Protein AF-0000000078901716 (afdb_homodimer)

Sequence (160 aa):
MTIEMISILAAAFAVGLGAIGPALAEGKAVAAAMDAIARQPEAANVLSRTLFVGLAMIETMAIYCLVVALLVLFANPFVGMTIEMISILAAAFAVGLGAIGPALAEGKAVAAAMDAIARQPEAANVLSRTLFVGLAMIETMAIYCLVVALLVLFANPFVG

Structure (mmCIF, N/CA/C/O backbone):
data_AF-0000000078901716-model_v1
#
loop_
_entity.id
_entity.type
_entity.pdbx_description
1 polymer 'ATP synthase subunit c'
#
loop_
_atom_site.group_PDB
_atom_site.id
_atom_site.type_symbol
_atom_site.label_atom_id
_atom_site.label_alt_id
_atom_site.label_comp_id
_atom_site.label_asym_id
_atom_site.label_entity_id
_atom_site.label_seq_id
_atom_site.pdbx_PDB_ins_code
_atom_site.Cartn_x
_atom_site.Cartn_y
_atom_site.Car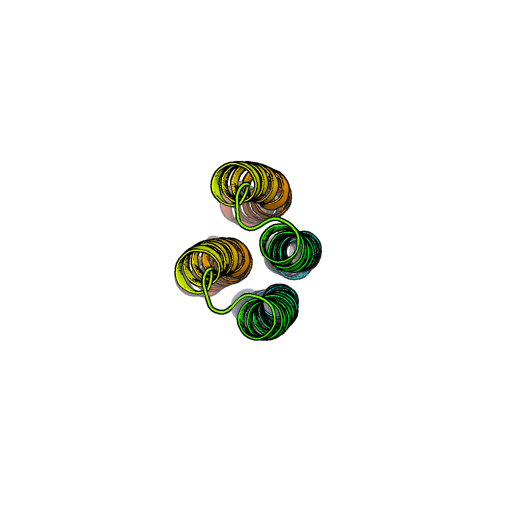tn_z
_atom_site.occupancy
_atom_site.B_iso_or_equiv
_atom_site.auth_seq_id
_atom_site.auth_comp_id
_atom_site.auth_asym_id
_atom_site.auth_atom_id
_atom_site.pdbx_PDB_model_num
ATOM 1 N N . MET A 1 1 ? -3.764 -30.781 0.303 1 75.88 1 MET A N 1
ATOM 2 C CA . MET A 1 1 ? -3.969 -29.359 0.018 1 75.88 1 MET A CA 1
ATOM 3 C C . MET A 1 1 ? -3.877 -29.094 -1.48 1 75.88 1 MET A C 1
ATOM 5 O O . MET A 1 1 ? -2.941 -29.547 -2.141 1 75.88 1 MET A O 1
ATOM 9 N N . THR A 1 2 ? -4.902 -28.656 -2.066 1 92.56 2 THR A N 1
ATOM 10 C CA . THR A 1 2 ? -4.969 -28.375 -3.496 1 92.56 2 THR A CA 1
ATOM 11 C C . THR A 1 2 ? -4.52 -26.953 -3.789 1 92.56 2 THR A C 1
ATOM 13 O O . THR A 1 2 ? -4.328 -26.156 -2.869 1 92.56 2 THR A O 1
ATOM 16 N N . ILE A 1 3 ? -4.262 -26.688 -4.93 1 92.56 3 ILE A N 1
ATOM 17 C CA . ILE A 1 3 ? -3.873 -25.344 -5.375 1 92.56 3 ILE A CA 1
ATOM 18 C C . ILE A 1 3 ? -4.996 -24.359 -5.074 1 92.56 3 ILE A C 1
ATOM 20 O O . ILE A 1 3 ? -4.738 -23.219 -4.691 1 92.56 3 ILE A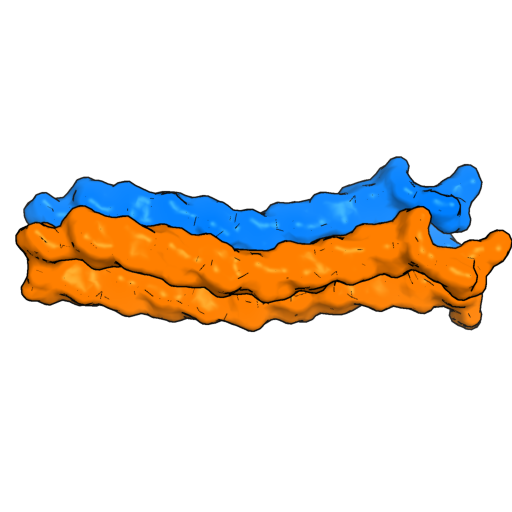 O 1
ATOM 24 N N . GLU A 1 4 ? -6.258 -24.828 -5.199 1 92.25 4 GLU A N 1
ATOM 25 C CA . GLU A 1 4 ? -7.406 -23.984 -4.906 1 92.25 4 GLU A CA 1
ATOM 26 C C . GLU A 1 4 ? -7.441 -23.594 -3.43 1 92.25 4 GLU A C 1
ATOM 28 O O . GLU A 1 4 ? -7.684 -22.438 -3.094 1 92.25 4 GLU A O 1
ATOM 33 N N . MET A 1 5 ? -7.172 -24.484 -2.637 1 93.44 5 MET A N 1
ATOM 34 C CA . MET A 1 5 ? -7.199 -24.234 -1.2 1 93.44 5 MET A CA 1
ATOM 35 C C . MET A 1 5 ? -6.098 -23.25 -0.801 1 93.44 5 MET A C 1
ATOM 37 O O . MET A 1 5 ? -6.332 -22.328 -0.016 1 93.44 5 MET A O 1
ATOM 41 N N . ILE A 1 6 ? -4.957 -23.422 -1.276 1 94.94 6 ILE A N 1
ATOM 42 C CA . ILE A 1 6 ? -3.828 -22.547 -0.94 1 94.94 6 ILE A CA 1
ATOM 43 C C . ILE A 1 6 ? -4.062 -21.156 -1.51 1 94.94 6 ILE A C 1
ATOM 45 O O . ILE A 1 6 ? -3.682 -20.156 -0.895 1 94.94 6 ILE A O 1
ATOM 49 N N . SER A 1 7 ? -4.699 -21.094 -2.631 1 95.88 7 SER A N 1
ATOM 50 C CA . SER A 1 7 ? -5.016 -19.797 -3.229 1 95.88 7 SER A CA 1
ATOM 51 C C . SER A 1 7 ? -5.965 -19 -2.344 1 95.88 7 SER A C 1
ATOM 53 O O . SER A 1 7 ? -5.801 -17.781 -2.182 1 95.88 7 SER A O 1
ATOM 55 N N . ILE A 1 8 ? -6.898 -19.656 -1.78 1 95 8 ILE A N 1
ATOM 56 C CA . ILE A 1 8 ? -7.867 -19 -0.913 1 95 8 ILE A CA 1
ATOM 57 C C . ILE A 1 8 ? -7.168 -18.469 0.341 1 95 8 ILE A C 1
ATOM 59 O O . ILE A 1 8 ? -7.375 -17.328 0.744 1 95 8 ILE A O 1
ATOM 63 N N . LEU A 1 9 ? -6.359 -19.234 0.859 1 95.12 9 LEU A N 1
ATOM 64 C CA . LEU A 1 9 ? -5.629 -18.828 2.057 1 95.12 9 LEU A CA 1
ATOM 65 C C . LEU A 1 9 ? -4.668 -17.688 1.752 1 95.12 9 LEU A C 1
ATOM 67 O O . LEU A 1 9 ? -4.566 -16.734 2.527 1 95.12 9 LEU A O 1
ATOM 71 N N . ALA A 1 10 ? -4.012 -17.844 0.661 1 96.06 10 ALA A N 1
ATOM 72 C CA . ALA A 1 10 ? -3.043 -16.828 0.267 1 96.06 10 ALA A CA 1
ATOM 73 C C . ALA A 1 10 ? -3.725 -15.477 0.048 1 96.06 10 ALA A C 1
ATOM 75 O O . ALA A 1 10 ? -3.201 -14.438 0.456 1 96.06 10 ALA A O 1
ATOM 76 N N . ALA A 1 11 ? -4.836 -15.5 -0.565 1 96.06 11 ALA A N 1
ATOM 77 C CA . ALA A 1 11 ? -5.582 -14.266 -0.8 1 96.06 11 ALA A CA 1
ATOM 78 C C . ALA A 1 11 ? -5.984 -13.609 0.517 1 96.06 11 ALA A C 1
ATOM 80 O O . ALA A 1 11 ? -5.828 -12.398 0.685 1 96.06 11 ALA A O 1
ATOM 81 N N . ALA A 1 12 ? -6.434 -14.43 1.419 1 95 12 ALA A N 1
ATOM 82 C CA . ALA A 1 12 ? -6.836 -13.922 2.727 1 95 12 ALA A CA 1
ATOM 83 C C . ALA A 1 12 ? -5.648 -13.312 3.467 1 95 12 ALA A C 1
ATOM 85 O O . ALA A 1 12 ? -5.766 -12.242 4.07 1 95 12 ALA A O 1
ATOM 86 N N . PHE A 1 13 ? -4.594 -13.938 3.408 1 94.88 13 PHE A N 1
ATOM 87 C CA . PHE A 1 13 ? -3.406 -13.453 4.098 1 94.88 13 PHE A CA 1
ATOM 88 C C . PHE A 1 13 ? -2.879 -12.188 3.441 1 94.88 13 PHE A C 1
ATOM 90 O O . PHE A 1 13 ? -2.469 -11.25 4.129 1 94.88 13 PHE A O 1
ATOM 97 N N . ALA A 1 14 ? -2.869 -12.172 2.129 1 95.06 14 ALA A N 1
ATOM 98 C CA . ALA A 1 14 ? -2.355 -11.016 1.408 1 95.06 14 ALA A CA 1
ATOM 99 C C . ALA A 1 14 ? -3.082 -9.742 1.832 1 95.06 14 ALA A C 1
ATOM 101 O O . ALA A 1 14 ? -2.447 -8.758 2.217 1 95.06 14 ALA A O 1
ATOM 102 N N . VAL A 1 15 ? -4.414 -9.781 1.859 1 93.75 15 VAL A N 1
ATOM 103 C CA . VAL A 1 15 ? -5.191 -8.586 2.17 1 93.75 15 VAL A CA 1
ATOM 104 C C . VAL A 1 15 ? -5.195 -8.344 3.678 1 93.75 15 VAL A C 1
ATOM 106 O O . VAL A 1 15 ? -5.141 -7.199 4.133 1 93.75 15 VAL A O 1
ATOM 109 N N . GLY A 1 16 ? -5.277 -9.375 4.387 1 93.44 16 GLY A N 1
ATOM 110 C CA . GLY A 1 16 ? -5.309 -9.242 5.832 1 93.44 16 GLY A CA 1
ATOM 111 C C . GLY A 1 16 ? -4.047 -8.625 6.402 1 93.44 16 GLY A C 1
ATOM 112 O O . GLY A 1 16 ? -4.117 -7.668 7.184 1 93.44 16 GLY A O 1
ATOM 113 N N . LEU A 1 17 ? -2.951 -9.148 6.051 1 92.31 17 LEU A N 1
ATOM 114 C CA . LEU A 1 17 ? -1.676 -8.609 6.516 1 92.31 17 LEU A CA 1
ATOM 115 C C . LEU A 1 17 ? -1.354 -7.293 5.816 1 92.31 17 LEU A C 1
ATOM 117 O O . LEU A 1 17 ? -0.838 -6.363 6.445 1 92.31 17 LEU A O 1
ATOM 121 N N . GLY A 1 18 ? -1.729 -7.23 4.605 1 93.25 18 GLY A N 1
ATOM 122 C CA . GLY A 1 18 ? -1.406 -6.07 3.791 1 93.25 18 GLY A CA 1
ATOM 123 C C . GLY A 1 18 ? -2.146 -4.816 4.215 1 93.25 18 GLY A C 1
ATOM 124 O O . GLY A 1 18 ? -1.703 -3.701 3.932 1 93.25 18 GLY A O 1
ATOM 125 N N . ALA A 1 19 ? -3.303 -5.059 4.922 1 92.88 19 ALA A N 1
ATOM 126 C CA . ALA A 1 19 ? -4.121 -3.91 5.305 1 92.88 19 ALA A CA 1
ATOM 127 C C . ALA A 1 19 ? -3.662 -3.332 6.641 1 92.88 19 ALA A C 1
ATOM 129 O O . ALA A 1 19 ? -4.023 -2.205 6.992 1 92.88 19 ALA A O 1
ATOM 130 N N . ILE A 1 20 ? -2.838 -3.988 7.328 1 94.5 20 ILE A N 1
ATOM 131 C CA . ILE A 1 20 ? -2.465 -3.58 8.68 1 94.5 20 ILE A CA 1
ATOM 132 C C . ILE A 1 20 ? -1.579 -2.338 8.617 1 94.5 20 ILE A C 1
ATOM 134 O O . ILE A 1 20 ? -1.848 -1.341 9.289 1 94.5 20 ILE A O 1
ATOM 138 N N . GLY A 1 21 ? -0.593 -2.361 7.812 1 94.69 21 GLY A N 1
ATOM 139 C CA . GLY A 1 21 ? 0.329 -1.243 7.684 1 94.69 21 GLY A CA 1
ATOM 140 C C . GLY A 1 21 ? -0.354 0.05 7.281 1 94.69 21 GLY A C 1
ATOM 141 O O . GLY A 1 21 ? -0.311 1.037 8.023 1 94.69 21 GLY A O 1
ATOM 142 N N . PRO A 1 22 ? -1.021 -0.012 6.215 1 95.81 22 PRO A N 1
ATOM 143 C CA . PRO A 1 22 ? -1.729 1.187 5.758 1 95.81 22 PRO A CA 1
ATOM 144 C C . PRO A 1 22 ? -2.738 1.703 6.781 1 95.81 22 PRO A C 1
ATOM 146 O O . PRO A 1 22 ? -2.857 2.914 6.98 1 95.81 22 PRO A O 1
ATOM 149 N N . ALA A 1 23 ? -3.488 0.804 7.422 1 96 23 ALA A N 1
ATOM 150 C CA . ALA A 1 23 ? -4.484 1.222 8.406 1 96 23 ALA A CA 1
ATOM 151 C C . ALA A 1 23 ? -3.83 1.975 9.562 1 96 23 ALA A C 1
ATOM 153 O O . ALA A 1 23 ? -4.305 3.039 9.961 1 96 23 ALA A O 1
ATOM 154 N N . LEU A 1 24 ? -2.777 1.492 10.016 1 96.19 24 LEU A N 1
ATOM 155 C CA . LEU A 1 24 ? -2.064 2.129 11.117 1 96.19 24 LEU A CA 1
ATOM 156 C C . LEU A 1 24 ? -1.464 3.461 10.68 1 96.19 24 LEU A C 1
ATOM 158 O O . LEU A 1 24 ? -1.55 4.453 11.406 1 96.19 24 LEU A O 1
ATOM 162 N N . ALA A 1 25 ? -0.921 3.48 9.578 1 97.5 25 ALA A N 1
ATOM 163 C CA . ALA A 1 25 ? -0.29 4.68 9.031 1 97.5 25 ALA A CA 1
ATOM 164 C C . ALA A 1 25 ? -1.318 5.781 8.797 1 97.5 25 ALA A C 1
ATOM 166 O O . ALA A 1 25 ? -1.077 6.945 9.125 1 97.5 25 ALA A O 1
ATOM 167 N N . GLU A 1 26 ? -2.428 5.395 8.266 1 97.5 26 GLU A N 1
ATOM 168 C CA . GLU A 1 26 ? -3.486 6.367 8.016 1 97.5 26 GLU A CA 1
ATOM 169 C C . GLU A 1 26 ? -4.023 6.945 9.328 1 97.5 26 GLU A C 1
ATOM 171 O O . GLU A 1 26 ? -4.305 8.141 9.414 1 97.5 26 GLU A O 1
ATOM 176 N N . GLY A 1 27 ? -4.172 6.02 10.242 1 97.5 27 GLY A N 1
ATOM 177 C CA . GLY A 1 27 ? -4.598 6.504 11.547 1 97.5 27 GLY A CA 1
ATOM 178 C C . GLY A 1 27 ? -3.654 7.539 12.133 1 97.5 27 GLY A C 1
ATOM 179 O O . GLY A 1 27 ? -4.094 8.578 12.633 1 97.5 27 GLY A O 1
ATOM 180 N N . LYS A 1 28 ? -2.467 7.285 12.062 1 98 28 LYS A N 1
ATOM 181 C CA . LYS A 1 28 ? -1.45 8.203 12.562 1 98 28 LYS A CA 1
ATOM 182 C C . LYS A 1 28 ? -1.478 9.523 11.797 1 98 28 LYS A C 1
ATOM 184 O O . LYS A 1 28 ? -1.382 10.602 12.398 1 98 28 LYS A O 1
ATOM 189 N N . ALA A 1 29 ? -1.615 9.469 10.57 1 98.25 29 ALA A N 1
ATOM 190 C CA . ALA A 1 29 ? -1.658 10.648 9.719 1 98.25 29 ALA A CA 1
ATOM 191 C C . ALA A 1 29 ? -2.867 11.523 10.047 1 98.25 29 ALA A C 1
ATOM 193 O O . ALA A 1 29 ? -2.748 12.742 10.164 1 98.25 29 ALA A O 1
ATOM 194 N N . VAL A 1 30 ? -3.971 10.859 10.195 1 98.31 30 VAL A N 1
ATOM 195 C CA . VAL A 1 30 ? -5.207 11.578 10.484 1 98.31 30 VAL A CA 1
ATOM 196 C C . VAL A 1 30 ? -5.109 12.25 11.852 1 98.31 30 VAL A C 1
ATOM 198 O O . VAL A 1 30 ? -5.488 13.414 12.008 1 98.31 30 VAL A O 1
ATOM 201 N N . ALA A 1 31 ? -4.598 11.516 12.805 1 98.25 31 ALA A N 1
ATOM 202 C CA . ALA A 1 31 ? -4.43 12.078 14.148 1 98.25 31 ALA A CA 1
ATOM 203 C C . ALA A 1 31 ? -3.535 13.312 14.117 1 98.25 31 ALA A C 1
ATOM 205 O O . ALA A 1 31 ? -3.865 14.344 14.711 1 98.25 31 ALA A O 1
ATOM 206 N N . ALA A 1 32 ? -2.469 13.25 13.422 1 98.38 32 ALA A N 1
ATOM 207 C CA . ALA A 1 32 ? -1.54 14.375 13.305 1 98.38 32 ALA A CA 1
ATOM 208 C C . ALA A 1 32 ? -2.193 15.555 12.602 1 98.38 32 ALA A C 1
ATOM 210 O O . ALA A 1 32 ? -1.963 16.703 12.961 1 98.38 32 ALA A O 1
ATOM 211 N N . ALA A 1 33 ? -2.984 15.234 11.688 1 98.19 33 ALA A N 1
ATOM 212 C CA . ALA A 1 33 ? -3.676 16.281 10.945 1 98.19 33 ALA A CA 1
ATOM 213 C C . ALA A 1 33 ? -4.668 17.016 11.844 1 98.19 33 ALA A C 1
ATOM 215 O O . ALA A 1 33 ? -4.766 18.25 11.789 1 98.19 33 ALA A O 1
ATOM 216 N N . MET A 1 34 ? -5.422 16.25 12.617 1 98.19 34 MET A N 1
ATOM 217 C CA . MET A 1 34 ? -6.391 16.875 13.516 1 98.19 34 MET A CA 1
ATOM 218 C C . MET A 1 34 ? -5.695 17.797 14.516 1 98.19 34 MET A C 1
ATOM 220 O O . MET A 1 34 ? -6.16 18.906 14.758 1 98.19 34 MET A O 1
ATOM 224 N N . ASP A 1 35 ? -4.598 17.344 14.969 1 98.38 35 ASP A N 1
ATOM 225 C CA . ASP A 1 35 ? -3.811 18.156 15.891 1 98.38 35 ASP A CA 1
ATOM 226 C C . ASP A 1 35 ? -3.275 19.406 15.195 1 98.38 35 ASP A C 1
ATOM 228 O O . ASP A 1 35 ? -3.326 20.5 15.766 1 98.38 35 ASP A O 1
ATOM 232 N N . ALA A 1 36 ? -2.822 19.266 14.047 1 98.19 36 ALA A N 1
ATOM 233 C CA . ALA A 1 36 ? -2.246 20.375 13.297 1 98.19 36 ALA A CA 1
ATOM 234 C C . ALA A 1 36 ? -3.305 21.422 12.969 1 98.19 36 ALA A C 1
ATOM 236 O O . ALA A 1 36 ? -3.055 22.625 13.086 1 98.19 36 ALA A O 1
ATOM 237 N N . ILE A 1 37 ? -4.441 20.984 12.609 1 97.44 37 ILE A N 1
ATOM 238 C CA . ILE A 1 37 ? -5.527 21.891 12.258 1 97.44 37 ILE A CA 1
ATOM 239 C C . ILE A 1 37 ? -5.961 22.672 13.5 1 97.44 37 ILE A C 1
ATOM 241 O O . ILE A 1 37 ? -6.254 23.859 13.422 1 97.44 37 ILE A O 1
ATOM 245 N N . ALA A 1 38 ? -5.988 21.969 14.648 1 96.81 38 ALA A N 1
ATOM 246 C CA . ALA A 1 38 ? -6.34 22.625 15.906 1 96.81 38 ALA A CA 1
ATOM 247 C C . ALA A 1 38 ? -5.344 23.719 16.25 1 96.81 38 ALA A C 1
ATOM 249 O O . ALA A 1 38 ? -5.723 24.766 16.781 1 96.81 38 ALA A O 1
ATOM 250 N N . ARG A 1 39 ? -4.105 23.609 15.867 1 95.88 39 ARG A N 1
ATOM 251 C CA . ARG A 1 39 ? -3.029 24.547 16.188 1 95.88 39 ARG A CA 1
ATOM 252 C C . ARG A 1 39 ? -2.986 25.688 15.188 1 95.88 39 ARG A C 1
ATOM 254 O O . ARG A 1 39 ? -2.586 26.812 15.531 1 95.88 39 ARG A O 1
ATOM 261 N N . GLN A 1 40 ? -3.369 25.375 13.914 1 96.25 40 GLN A N 1
ATOM 262 C CA . GLN A 1 40 ? -3.318 26.359 12.836 1 96.25 40 GLN A CA 1
ATOM 263 C C . GLN A 1 40 ? -4.586 26.312 11.984 1 96.25 40 GLN A C 1
ATOM 265 O O . GLN A 1 40 ? -4.539 25.938 10.812 1 96.25 40 GLN A O 1
ATOM 270 N N . PRO A 1 41 ? -5.719 26.766 12.516 1 95.12 41 PRO A N 1
ATOM 271 C CA . PRO A 1 41 ? -7.008 26.703 11.82 1 95.12 41 PRO A CA 1
ATOM 272 C C . PRO A 1 41 ? -7.004 27.469 10.5 1 95.12 41 PRO A C 1
ATOM 274 O O . PRO A 1 41 ? -7.75 27.109 9.578 1 95.12 41 PRO A O 1
ATOM 277 N N . GLU A 1 42 ? -6.082 28.375 10.312 1 94.81 42 GLU A N 1
ATOM 278 C CA . GLU A 1 42 ? -6.016 29.141 9.078 1 94.81 42 GLU A CA 1
ATOM 279 C C . GLU A 1 42 ? -5.426 28.312 7.938 1 94.81 42 GLU A C 1
ATOM 281 O O . GLU A 1 42 ? -5.598 28.656 6.766 1 94.81 42 GLU A O 1
ATOM 286 N N . ALA A 1 43 ? -4.703 27.266 8.312 1 95.56 43 ALA A N 1
ATOM 287 C CA . ALA A 1 43 ? -4.066 26.406 7.316 1 95.56 43 ALA A CA 1
ATOM 288 C C . ALA A 1 43 ? -4.852 25.109 7.121 1 95.56 43 ALA A C 1
ATOM 290 O O . ALA A 1 43 ? -4.34 24.156 6.547 1 95.56 43 ALA A O 1
ATOM 291 N N . ALA A 1 44 ? -6.074 25.078 7.562 1 96.19 44 ALA A N 1
ATOM 292 C CA . ALA A 1 44 ? -6.867 23.844 7.562 1 96.19 44 ALA A CA 1
ATOM 293 C C . ALA A 1 44 ? -7.039 23.297 6.148 1 96.19 44 ALA A C 1
ATOM 295 O O . ALA A 1 44 ? -7 22.094 5.93 1 96.19 44 ALA A O 1
ATOM 296 N N . ASN A 1 45 ? -7.117 24.188 5.281 1 96.44 45 ASN A N 1
ATOM 297 C CA . ASN A 1 45 ? -7.344 23.734 3.912 1 96.44 45 ASN A CA 1
ATOM 298 C C . ASN A 1 45 ? -6.102 23.078 3.33 1 96.44 45 ASN A C 1
ATOM 300 O O . ASN A 1 45 ? -6.188 22 2.734 1 96.44 45 ASN A O 1
ATOM 304 N N . VAL A 1 46 ? -4.992 23.703 3.496 1 96.25 46 VAL A N 1
ATOM 305 C CA . VAL A 1 46 ? -3.766 23.125 2.945 1 96.25 46 VAL A CA 1
ATOM 306 C C . VAL A 1 46 ? -3.406 21.844 3.699 1 96.25 46 VAL A C 1
ATOM 308 O O . VAL A 1 46 ? -2.943 20.875 3.1 1 96.25 46 VAL A O 1
ATOM 311 N N . LEU A 1 47 ? -3.617 21.828 5.004 1 97.75 47 LEU A N 1
ATOM 312 C CA . LEU A 1 47 ? -3.383 20.641 5.809 1 97.75 47 LEU A CA 1
ATOM 313 C C . LEU A 1 47 ? -4.277 19.484 5.355 1 97.75 47 LEU A C 1
ATOM 315 O O . LEU A 1 47 ? -3.809 18.359 5.184 1 97.75 47 LEU A O 1
ATOM 319 N N . SER A 1 48 ? -5.531 19.812 5.109 1 97.69 48 SER A N 1
ATOM 320 C CA . SER A 1 48 ? -6.48 18.797 4.691 1 97.69 48 SER A CA 1
ATOM 321 C C . SER A 1 48 ? -6.133 18.25 3.309 1 97.69 48 SER A C 1
ATOM 323 O O . SER A 1 48 ? -6.172 17.031 3.086 1 97.69 48 SER A O 1
ATOM 325 N N . ARG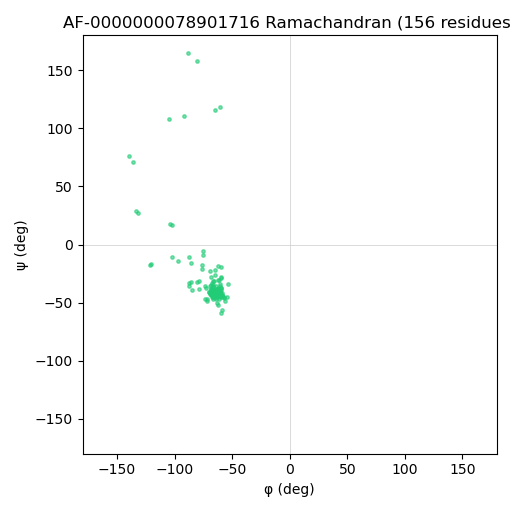 A 1 49 ? -5.754 19.109 2.426 1 97.25 49 ARG A N 1
ATOM 326 C CA . ARG A 1 49 ? -5.391 18.656 1.083 1 97.25 49 ARG A CA 1
ATOM 327 C C . ARG A 1 49 ? -4.156 17.766 1.116 1 97.25 49 ARG A C 1
ATOM 329 O O . ARG A 1 49 ? -4.133 16.719 0.478 1 97.25 49 ARG A O 1
ATOM 336 N N . THR A 1 50 ? -3.203 18.234 1.89 1 97.69 50 THR A N 1
ATOM 337 C CA . THR A 1 50 ? -1.97 17.469 2.027 1 97.69 50 THR A CA 1
ATOM 338 C C . THR A 1 50 ? -2.246 16.094 2.656 1 97.69 50 THR A C 1
ATOM 340 O O . THR A 1 50 ? -1.715 15.086 2.205 1 97.69 50 THR A O 1
ATOM 343 N N . LEU A 1 51 ? -3.115 16.062 3.604 1 97.62 51 LEU A N 1
ATOM 344 C CA . LEU A 1 51 ? -3.477 14.82 4.273 1 97.62 51 LEU A CA 1
ATOM 345 C C . LEU A 1 51 ? -4.133 13.852 3.297 1 97.62 51 LEU A C 1
ATOM 347 O O . LEU A 1 51 ? -3.764 12.68 3.238 1 97.62 51 LEU A O 1
ATOM 351 N N . PHE A 1 52 ? -5.059 14.359 2.551 1 97.5 52 PHE A N 1
ATOM 352 C CA . PHE A 1 52 ? -5.844 13.484 1.685 1 97.5 52 PHE A CA 1
ATOM 353 C C . PHE A 1 52 ? -4.96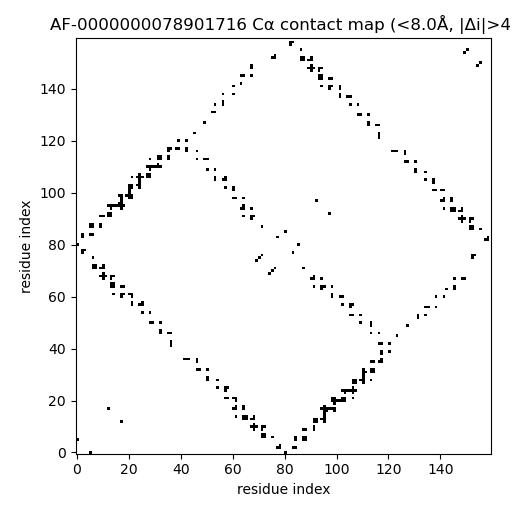9 12.883 0.592 1 97.5 52 PHE A C 1
ATOM 355 O O . PHE A 1 52 ? -5.109 11.703 0.258 1 97.5 52 PHE A O 1
ATOM 362 N N . VAL A 1 53 ? -4.039 13.688 0.126 1 96.25 53 VAL A N 1
ATOM 363 C CA . VAL A 1 53 ? -3.107 13.156 -0.863 1 96.25 53 VAL A CA 1
ATOM 364 C C . VAL A 1 53 ? -2.203 12.109 -0.211 1 96.25 53 VAL A C 1
ATOM 366 O O . VAL A 1 53 ? -1.981 11.039 -0.772 1 96.25 53 VAL A O 1
ATOM 369 N N . GLY A 1 54 ? -1.77 12.477 0.971 1 97.38 54 GLY A N 1
ATOM 370 C CA . GLY A 1 54 ? -0.952 11.523 1.704 1 97.38 54 GLY A CA 1
ATOM 371 C C . GLY A 1 54 ? -1.674 10.227 2 1 97.38 54 GLY A C 1
ATOM 372 O O . GLY A 1 54 ? -1.102 9.141 1.853 1 97.38 54 GLY A O 1
ATOM 373 N N . LEU A 1 55 ? -2.941 10.32 2.371 1 97.06 55 LEU A N 1
ATOM 374 C CA . LEU A 1 55 ? -3.744 9.133 2.65 1 97.06 55 LEU A CA 1
ATOM 375 C C . LEU A 1 55 ? -3.924 8.289 1.394 1 97.06 55 LEU A C 1
ATOM 377 O O . LEU A 1 55 ? -3.9 7.059 1.459 1 97.06 55 LEU A O 1
ATOM 381 N N . ALA A 1 56 ? -4.145 8.945 0.333 1 95.94 56 ALA A N 1
ATOM 382 C CA . ALA A 1 56 ? -4.312 8.25 -0.939 1 95.94 56 ALA A CA 1
ATOM 383 C C . ALA A 1 56 ? -3.064 7.445 -1.289 1 95.94 56 ALA A C 1
ATOM 385 O O . ALA A 1 56 ? -3.164 6.305 -1.752 1 95.94 56 ALA A O 1
ATOM 386 N N . MET A 1 57 ? -1.878 8.016 -0.955 1 95.5 57 MET A N 1
ATOM 387 C CA . MET A 1 57 ? -0.62 7.336 -1.256 1 95.5 57 MET A CA 1
ATOM 388 C C . MET A 1 57 ? -0.406 6.145 -0.328 1 95.5 57 MET A C 1
ATOM 390 O O . MET A 1 57 ? 0.033 5.082 -0.768 1 95.5 57 MET A O 1
ATOM 394 N N . ILE A 1 58 ? -0.8 6.336 0.88 1 96.38 58 ILE A N 1
ATOM 395 C CA . ILE A 1 58 ? -0.677 5.246 1.843 1 96.38 58 ILE A CA 1
ATOM 396 C C . ILE A 1 58 ? -1.609 4.102 1.449 1 96.38 58 ILE A C 1
ATOM 398 O O . ILE A 1 58 ? -1.224 2.932 1.503 1 96.38 58 ILE A O 1
ATOM 402 N N . GLU A 1 59 ? -2.801 4.473 0.997 1 95.44 59 GLU A N 1
ATOM 403 C CA . GLU A 1 59 ? -3.816 3.48 0.661 1 95.44 59 GLU A CA 1
ATOM 404 C C . GLU A 1 59 ? -3.375 2.613 -0.514 1 95.44 59 GLU A C 1
ATOM 406 O O . GLU A 1 59 ? -3.791 1.459 -0.631 1 95.44 59 GLU A O 1
ATOM 411 N N . THR A 1 60 ? -2.49 3.131 -1.405 1 94.81 60 THR A N 1
ATOM 412 C CA . THR A 1 60 ? -2.041 2.404 -2.588 1 94.81 60 THR A CA 1
ATOM 413 C C . THR A 1 60 ? -1.353 1.1 -2.191 1 94.81 60 THR A C 1
ATOM 415 O O . THR A 1 60 ? -1.477 0.09 -2.889 1 94.81 60 THR A O 1
ATOM 418 N N . MET A 1 61 ? -0.781 1.097 -1.074 1 93.88 61 MET A N 1
ATOM 419 C CA . MET A 1 61 ? -0.102 -0.115 -0.624 1 93.88 61 MET A CA 1
ATOM 420 C C . MET A 1 61 ? -1.106 -1.224 -0.33 1 93.88 61 MET A C 1
ATOM 422 O O . MET A 1 61 ? -0.864 -2.389 -0.654 1 93.88 61 MET A O 1
ATOM 426 N N . ALA A 1 62 ? -2.209 -0.891 0.317 1 94.12 62 ALA A N 1
ATOM 427 C CA . ALA A 1 62 ? -3.275 -1.857 0.569 1 94.12 62 ALA A CA 1
ATOM 428 C C . ALA A 1 62 ? -3.898 -2.34 -0.738 1 94.12 62 ALA A C 1
ATOM 430 O O . ALA A 1 62 ? -4.242 -3.516 -0.872 1 94.12 62 ALA A O 1
ATOM 431 N N . ILE A 1 63 ? -4.062 -1.402 -1.661 1 95.69 63 ILE A N 1
ATOM 432 C CA . ILE A 1 63 ? -4.66 -1.73 -2.953 1 95.69 63 ILE A CA 1
ATOM 433 C C . ILE A 1 63 ? -3.775 -2.734 -3.688 1 95.69 63 ILE A C 1
ATOM 435 O O . ILE A 1 63 ? -4.281 -3.65 -4.344 1 95.69 63 ILE A O 1
ATOM 439 N N . TYR A 1 64 ? -2.414 -2.58 -3.564 1 96.38 64 TYR A N 1
ATOM 440 C CA . TYR A 1 64 ? -1.521 -3.547 -4.191 1 96.38 64 TYR A CA 1
ATOM 441 C C . TYR A 1 64 ? -1.781 -4.953 -3.664 1 96.38 64 TYR A C 1
ATOM 443 O O . TYR A 1 64 ? -1.809 -5.918 -4.434 1 96.38 64 TYR A O 1
ATOM 451 N N . CYS A 1 65 ? -1.945 -5.07 -2.385 1 96.25 65 CYS A N 1
ATOM 452 C CA . CYS A 1 65 ? -2.242 -6.363 -1.779 1 96.25 65 CYS A CA 1
ATOM 453 C C . CYS A 1 65 ? -3.578 -6.906 -2.275 1 96.25 65 CYS A C 1
ATOM 455 O O . CYS A 1 65 ? -3.713 -8.102 -2.527 1 96.25 65 CYS A O 1
ATOM 457 N N . LEU A 1 66 ? -4.57 -6.059 -2.412 1 96.31 66 LEU A N 1
ATOM 458 C CA . LEU A 1 66 ? -5.879 -6.457 -2.912 1 96.31 66 LEU A CA 1
ATOM 459 C C . LEU A 1 66 ? -5.777 -6.988 -4.34 1 96.31 66 LEU A C 1
ATOM 461 O O . LEU A 1 66 ? -6.387 -8.008 -4.668 1 96.31 66 LEU A O 1
ATOM 465 N N . VAL A 1 67 ? -4.973 -6.27 -5.113 1 96.5 67 VAL A N 1
ATOM 466 C CA . VAL A 1 67 ? -4.812 -6.668 -6.508 1 96.5 67 VAL A CA 1
ATOM 467 C C . VAL A 1 67 ? -4.227 -8.07 -6.582 1 96.5 67 VAL A C 1
ATOM 469 O O . VAL A 1 67 ? -4.734 -8.93 -7.312 1 96.5 67 VAL A O 1
ATOM 472 N N . VAL A 1 68 ? -3.285 -8.352 -5.844 1 97.31 68 VAL A N 1
ATOM 473 C CA . VAL A 1 68 ? -2.648 -9.664 -5.863 1 97.31 68 VAL A CA 1
ATOM 474 C C . VAL A 1 68 ? -3.631 -10.719 -5.363 1 97.31 68 VAL A C 1
ATOM 476 O O . VAL A 1 68 ? -3.691 -11.828 -5.906 1 97.31 68 VAL A O 1
ATOM 479 N N . ALA A 1 69 ? -4.379 -10.359 -4.344 1 97.06 69 ALA A N 1
ATOM 480 C CA . ALA A 1 69 ? -5.383 -11.281 -3.826 1 97.06 69 ALA A CA 1
ATOM 481 C C . ALA A 1 69 ? -6.41 -11.633 -4.898 1 97.06 69 ALA A C 1
ATOM 483 O O . ALA A 1 69 ? -6.766 -12.797 -5.07 1 97.06 69 ALA A O 1
ATOM 484 N N . LEU A 1 70 ? -6.812 -10.664 -5.613 1 96.69 70 LEU A N 1
ATOM 485 C CA . LEU A 1 70 ? -7.801 -10.891 -6.66 1 96.69 70 LEU A CA 1
ATOM 486 C C . LEU A 1 70 ? -7.215 -11.719 -7.793 1 96.69 70 LEU A C 1
ATOM 488 O O . LEU A 1 70 ? -7.895 -12.586 -8.359 1 96.69 70 LEU A O 1
ATOM 492 N N . LEU A 1 71 ? -6.012 -11.445 -8.133 1 96.44 71 LEU A N 1
ATOM 493 C CA . LEU A 1 71 ? -5.355 -12.211 -9.18 1 96.44 71 LEU A CA 1
ATOM 494 C C . LEU A 1 71 ? -5.238 -13.68 -8.789 1 96.44 71 LEU A C 1
ATOM 496 O O . LEU A 1 71 ? -5.508 -14.57 -9.602 1 96.44 71 LEU A O 1
ATOM 500 N N . VAL A 1 72 ? -4.891 -13.922 -7.562 1 96.25 72 VAL A N 1
ATOM 501 C CA . VAL A 1 72 ? -4.719 -15.289 -7.082 1 96.25 72 VAL A CA 1
ATOM 502 C C . VAL A 1 72 ? -6.062 -16.016 -7.102 1 96.25 72 VAL A C 1
ATOM 504 O O . VAL A 1 72 ? -6.121 -17.219 -7.371 1 96.25 72 VAL A O 1
ATOM 507 N N . LEU A 1 73 ? -7.125 -15.305 -6.891 1 95.38 73 LEU A N 1
ATOM 508 C CA . LEU A 1 73 ? -8.445 -15.914 -6.793 1 95.38 73 LEU A CA 1
ATOM 509 C C . LEU A 1 73 ? -9.086 -16.047 -8.172 1 95.38 73 LEU A C 1
ATOM 511 O O . LEU A 1 73 ? -9.75 -17.047 -8.461 1 95.38 73 LEU A O 1
ATOM 515 N N . PHE A 1 74 ? -8.781 -15.102 -9.016 1 95.25 74 PHE A N 1
ATOM 516 C CA . PHE A 1 74 ? -9.602 -15.055 -10.227 1 95.25 74 PHE A CA 1
ATOM 517 C C . PHE A 1 74 ? -8.734 -15.203 -11.469 1 95.25 74 PHE A C 1
ATOM 519 O O . PHE A 1 74 ? -9.25 -15.461 -12.562 1 95.25 74 PHE A O 1
ATOM 526 N N . ALA A 1 75 ? -7.5 -15.016 -11.383 1 94.12 75 ALA A N 1
ATOM 527 C CA . ALA A 1 75 ? -6.602 -15.109 -12.523 1 94.12 75 ALA A CA 1
ATOM 528 C C . ALA A 1 75 ? -5.379 -15.961 -12.195 1 94.12 75 ALA A C 1
ATOM 530 O O . ALA A 1 75 ? -4.273 -15.672 -12.656 1 94.12 75 ALA A O 1
ATOM 531 N N . ASN A 1 76 ? -5.555 -16.844 -11.305 1 92.75 76 ASN A N 1
ATOM 532 C CA . ASN A 1 76 ? -4.488 -17.734 -10.867 1 92.75 76 ASN A CA 1
ATOM 533 C C . ASN A 1 76 ? -3.967 -18.594 -12.016 1 92.75 76 ASN A C 1
ATOM 535 O O . ASN A 1 76 ? -4.688 -19.453 -12.531 1 92.75 76 ASN A O 1
ATOM 539 N N . PRO A 1 77 ? -2.768 -18.516 -12.406 1 90.75 77 PRO A N 1
ATOM 540 C CA . PRO A 1 77 ? -2.246 -19.25 -13.57 1 90.75 77 PRO A CA 1
ATOM 541 C C . PRO A 1 77 ? -2.023 -20.734 -13.281 1 90.75 77 PRO A C 1
ATOM 543 O O . PRO A 1 77 ? -1.784 -21.516 -14.203 1 90.75 77 PRO A O 1
ATOM 546 N N . PHE A 1 78 ? -2.193 -21.125 -12.125 1 89.94 78 PHE A N 1
ATOM 547 C CA . PHE A 1 78 ? -1.879 -22.5 -11.758 1 89.94 78 PHE A CA 1
ATOM 548 C C . PHE A 1 78 ? -3.148 -23.344 -11.664 1 89.94 78 PHE A C 1
ATOM 550 O O . PHE A 1 78 ? -3.086 -24.531 -11.391 1 89.94 78 PHE A O 1
ATOM 557 N N . VAL A 1 79 ? -4.223 -22.609 -11.703 1 82.75 79 VAL A N 1
ATOM 558 C CA . VAL A 1 79 ? -5.484 -23.344 -11.688 1 82.75 79 VAL A CA 1
ATOM 559 C C . VAL A 1 79 ? -6.102 -23.344 -13.078 1 82.75 79 VAL A C 1
ATOM 561 O O . VAL A 1 79 ? -6.117 -22.312 -13.766 1 82.75 79 VAL A O 1
ATOM 564 N N . GLY A 1 80 ? -6.09 -24.453 -13.773 1 67.44 80 GLY A N 1
ATOM 565 C CA . GLY A 1 80 ? -6.742 -24.672 -15.055 1 67.44 80 GLY A CA 1
ATOM 566 C C . GLY A 1 80 ? -8.242 -24.438 -15.008 1 67.44 80 GLY A C 1
ATOM 567 O O . GLY A 1 80 ? -8.844 -24.484 -13.93 1 67.44 80 GLY A O 1
ATOM 568 N N . MET B 1 1 ? 3.844 -30.188 -1.038 1 79.94 1 MET B N 1
ATOM 569 C CA . MET B 1 1 ? 3.781 -28.797 -1.484 1 79.94 1 MET B CA 1
ATOM 570 C C . MET B 1 1 ? 4.461 -28.625 -2.84 1 79.94 1 MET B C 1
ATOM 572 O O . MET B 1 1 ? 5.574 -29.109 -3.045 1 79.94 1 MET B O 1
ATOM 576 N N . THR B 1 2 ? 3.805 -28.359 -3.84 1 92.69 2 THR B N 1
ATOM 577 C CA . THR B 1 2 ? 4.289 -28.156 -5.203 1 92.69 2 THR B CA 1
ATOM 578 C C . THR B 1 2 ? 4.852 -26.75 -5.383 1 92.69 2 THR B C 1
ATOM 580 O O . THR B 1 2 ? 4.695 -25.906 -4.504 1 92.69 2 THR B O 1
ATOM 583 N N . ILE B 1 3 ? 5.711 -26.547 -6.379 1 92.44 3 ILE B N 1
ATOM 584 C CA . ILE B 1 3 ? 6.273 -25.25 -6.711 1 92.44 3 ILE B CA 1
ATOM 585 C C . ILE B 1 3 ? 5.148 -24.234 -6.91 1 92.44 3 ILE B C 1
ATOM 587 O O . ILE B 1 3 ? 5.285 -23.062 -6.555 1 92.44 3 ILE B O 1
ATOM 591 N N . GLU B 1 4 ? 4.016 -24.75 -7.457 1 93.19 4 GLU B N 1
ATOM 592 C CA . GLU B 1 4 ? 2.857 -23.875 -7.66 1 93.19 4 GLU B CA 1
ATOM 593 C C . GLU B 1 4 ? 2.289 -23.391 -6.328 1 93.19 4 GLU B C 1
ATOM 595 O O . GLU B 1 4 ? 1.989 -22.203 -6.168 1 93.19 4 GLU B O 1
ATOM 600 N N . MET B 1 5 ? 2.24 -24.281 -5.414 1 94.25 5 MET B N 1
ATOM 601 C CA . MET B 1 5 ? 1.689 -23.938 -4.105 1 94.25 5 MET B CA 1
ATOM 602 C C . MET B 1 5 ? 2.594 -22.953 -3.373 1 94.25 5 MET B C 1
ATOM 604 O O . MET B 1 5 ? 2.113 -21.984 -2.783 1 94.25 5 MET B O 1
ATOM 608 N N . ILE B 1 6 ? 3.838 -23.141 -3.416 1 94.31 6 ILE B N 1
ATOM 609 C CA . ILE B 1 6 ? 4.789 -22.266 -2.742 1 94.31 6 ILE B CA 1
ATOM 610 C C . ILE B 1 6 ? 4.816 -20.906 -3.436 1 94.31 6 ILE B C 1
ATOM 612 O O . ILE B 1 6 ? 4.961 -19.875 -2.779 1 94.31 6 ILE B O 1
ATOM 616 N N . SER B 1 7 ? 4.676 -20.891 -4.73 1 95.62 7 SER B N 1
ATOM 617 C CA . SER B 1 7 ? 4.645 -19.625 -5.48 1 95.62 7 SER B CA 1
ATOM 618 C C . SER B 1 7 ? 3.471 -18.766 -5.055 1 95.62 7 SER B C 1
ATOM 620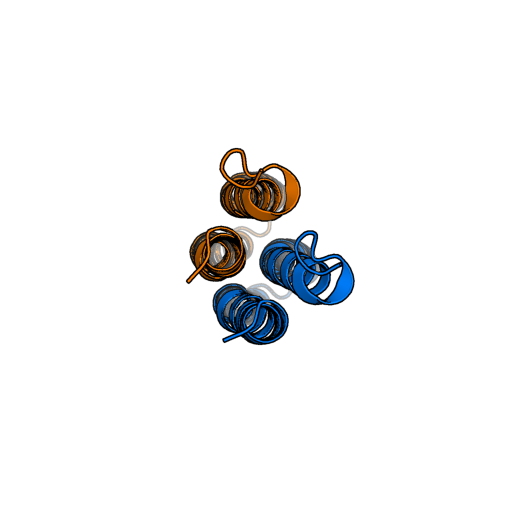 O O . SER B 1 7 ? 3.617 -17.547 -4.895 1 95.62 7 SER B O 1
ATOM 622 N N . ILE B 1 8 ? 2.383 -19.391 -4.812 1 95.69 8 ILE B N 1
ATOM 623 C CA . ILE B 1 8 ? 1.183 -18.656 -4.418 1 95.69 8 ILE B CA 1
ATOM 624 C C . ILE B 1 8 ? 1.371 -18.078 -3.021 1 95.69 8 ILE B C 1
ATOM 626 O O . ILE B 1 8 ? 1.079 -16.906 -2.789 1 95.69 8 ILE B O 1
ATOM 630 N N . LEU B 1 9 ? 1.9 -18.812 -2.162 1 95.62 9 LEU B N 1
ATOM 631 C CA . LEU B 1 9 ? 2.141 -18.344 -0.802 1 95.62 9 LEU B CA 1
ATOM 632 C C . LEU B 1 9 ? 3.201 -17.25 -0.786 1 95.62 9 LEU B C 1
ATOM 634 O O . LEU B 1 9 ? 3.07 -16.25 -0.059 1 95.62 9 LEU B O 1
ATOM 638 N N . ALA B 1 10 ? 4.223 -17.453 -1.561 1 95.06 10 ALA B N 1
ATOM 639 C CA . ALA B 1 10 ? 5.301 -16.469 -1.642 1 95.06 10 ALA B CA 1
ATOM 640 C C . ALA B 1 10 ? 4.785 -15.125 -2.146 1 95.06 10 ALA B C 1
ATOM 642 O O . ALA B 1 10 ? 5.18 -14.078 -1.642 1 95.06 10 ALA B O 1
ATOM 643 N N . ALA B 1 11 ? 3.928 -15.156 -3.121 1 96.25 11 ALA B N 1
ATOM 644 C CA . ALA B 1 11 ? 3.348 -13.93 -3.66 1 96.25 11 ALA B CA 1
ATOM 645 C C . ALA B 1 11 ? 2.531 -13.195 -2.6 1 96.25 11 ALA B C 1
ATOM 647 O O . ALA B 1 11 ? 2.656 -11.984 -2.443 1 96.25 11 ALA B O 1
ATOM 648 N N . ALA B 1 12 ? 1.774 -13.953 -1.856 1 95.31 12 ALA B N 1
ATOM 649 C CA . ALA B 1 12 ? 0.948 -13.359 -0.81 1 95.31 12 ALA B CA 1
ATOM 650 C C . ALA B 1 12 ? 1.811 -12.734 0.286 1 95.31 12 ALA B C 1
ATOM 652 O O . ALA B 1 12 ? 1.528 -11.633 0.758 1 95.31 12 ALA B O 1
ATOM 653 N N . PHE B 1 13 ? 2.869 -13.375 0.654 1 95.62 13 PHE B N 1
ATOM 654 C CA . PHE B 1 13 ? 3.766 -12.867 1.684 1 95.62 13 PHE B CA 1
ATOM 655 C C . PHE B 1 13 ? 4.531 -11.648 1.178 1 95.62 13 PHE B C 1
ATOM 657 O O . PHE B 1 13 ? 4.738 -10.688 1.921 1 95.62 13 PHE B O 1
ATOM 664 N N . ALA B 1 14 ? 4.977 -11.695 -0.07 1 95.25 14 ALA B N 1
ATOM 665 C CA . ALA B 1 14 ? 5.73 -10.586 -0.648 1 95.25 14 ALA B CA 1
ATOM 666 C C . ALA B 1 14 ? 4.934 -9.289 -0.574 1 95.25 14 ALA B C 1
ATOM 668 O O . ALA B 1 14 ? 5.434 -8.273 -0.08 1 95.25 14 ALA B O 1
ATOM 669 N N . VAL B 1 15 ? 3.682 -9.352 -0.93 1 94.75 15 VAL B N 1
ATOM 670 C CA . VAL B 1 15 ? 2.898 -8.117 -0.965 1 94.75 15 VAL B CA 1
ATOM 671 C C . VAL B 1 15 ? 2.346 -7.82 0.426 1 94.75 15 VAL B C 1
ATOM 673 O O . VAL B 1 15 ? 2.27 -6.656 0.833 1 94.75 15 VAL B O 1
ATOM 676 N N . GLY B 1 16 ? 1.931 -8.805 1.127 1 94.06 16 GLY B N 1
ATOM 677 C CA . GLY B 1 16 ? 1.335 -8.609 2.439 1 94.06 16 GLY B CA 1
ATOM 678 C C . GLY B 1 16 ? 2.299 -8.008 3.445 1 94.06 16 GLY B C 1
ATOM 679 O O . GLY B 1 16 ? 1.979 -7.016 4.105 1 94.06 16 GLY B O 1
ATOM 680 N N . LEU B 1 17 ? 3.455 -8.578 3.557 1 93 17 LEU B N 1
ATOM 681 C CA . LEU B 1 17 ? 4.465 -8.07 4.48 1 93 17 LEU B CA 1
ATOM 682 C C . LEU B 1 17 ? 5.203 -6.883 3.881 1 93 17 LEU B C 1
ATOM 684 O O . LEU B 1 17 ? 5.609 -5.973 4.605 1 93 17 LEU B O 1
ATOM 688 N N . GLY B 1 18 ? 5.355 -6.902 2.568 1 92.56 18 GLY B N 1
ATOM 689 C CA . GLY B 1 18 ? 6.09 -5.855 1.872 1 92.56 18 GLY B CA 1
ATOM 690 C C . GLY B 1 18 ? 5.422 -4.5 1.965 1 92.56 18 GLY B C 1
ATOM 691 O O . GLY B 1 18 ? 6.086 -3.465 1.872 1 92.56 18 GLY B O 1
ATOM 692 N N . ALA B 1 19 ? 4.121 -4.516 2.236 1 92.75 19 ALA B N 1
ATOM 693 C CA . ALA B 1 19 ? 3.352 -3.275 2.279 1 92.75 19 ALA B CA 1
ATOM 694 C C . ALA B 1 19 ? 3.445 -2.619 3.654 1 92.75 19 ALA B C 1
ATOM 696 O O . ALA B 1 19 ? 3.186 -1.422 3.797 1 92.75 19 ALA B O 1
ATOM 697 N N . ILE B 1 20 ? 3.871 -3.307 4.621 1 93.94 20 ILE B N 1
ATOM 698 C CA . ILE B 1 20 ? 3.816 -2.816 5.996 1 93.94 20 ILE B CA 1
ATOM 699 C C . ILE B 1 20 ? 4.879 -1.738 6.203 1 93.94 20 ILE B C 1
ATOM 701 O O . ILE B 1 20 ? 4.578 -0.651 6.699 1 93.94 20 ILE B O 1
ATOM 705 N N . GLY B 1 21 ? 6.078 -2.012 5.75 1 93.94 21 GLY B N 1
ATOM 706 C CA . GLY B 1 21 ? 7.172 -1.07 5.93 1 93.94 21 GLY B CA 1
ATOM 707 C C . GLY B 1 21 ? 6.91 0.277 5.281 1 93.94 21 GLY B C 1
ATOM 708 O O . GLY B 1 21 ? 6.883 1.304 5.965 1 93.94 21 GLY B O 1
ATOM 709 N N . PRO B 1 22 ? 6.695 0.26 4.031 1 95.94 22 PRO B N 1
ATOM 710 C CA . PRO B 1 22 ? 6.422 1.528 3.352 1 95.94 22 PRO B CA 1
ATOM 711 C C . PRO B 1 22 ? 5.191 2.244 3.906 1 95.94 22 PRO B C 1
ATOM 713 O O . PRO B 1 22 ? 5.18 3.473 4.008 1 95.94 22 PRO B O 1
ATOM 716 N N . ALA B 1 23 ? 4.164 1.569 4.277 1 96.69 23 ALA B N 1
ATOM 717 C CA . ALA B 1 23 ? 2.963 2.189 4.828 1 96.69 23 ALA B CA 1
ATOM 718 C C . ALA B 1 23 ? 3.277 2.945 6.117 1 96.69 23 ALA B C 1
ATOM 720 O O . ALA B 1 23 ? 2.885 4.102 6.277 1 96.69 23 ALA B O 1
ATOM 721 N N . LEU B 1 24 ? 3.975 2.311 6.945 1 96.25 24 LEU B N 1
ATOM 722 C CA . LEU B 1 24 ? 4.332 2.926 8.219 1 96.25 24 LEU B CA 1
ATOM 723 C C . LEU B 1 24 ? 5.242 4.129 8 1 96.25 24 LEU B C 1
ATOM 725 O O . LEU B 1 24 ? 5.078 5.164 8.648 1 96.25 24 LEU B O 1
ATOM 729 N N . ALA B 1 25 ? 6.191 3.938 7.121 1 96.81 25 ALA B N 1
ATOM 730 C CA . ALA B 1 25 ? 7.086 5.047 6.801 1 96.81 25 ALA B CA 1
ATOM 731 C C . ALA B 1 25 ? 6.309 6.234 6.234 1 96.81 25 ALA B C 1
ATOM 733 O O . ALA B 1 25 ? 6.562 7.383 6.602 1 96.81 25 ALA B O 1
ATOM 734 N N . GLU B 1 26 ? 5.363 6.008 5.391 1 97.69 26 GLU B N 1
ATOM 735 C CA . GLU B 1 26 ? 4.555 7.07 4.797 1 97.69 26 GLU B CA 1
ATOM 736 C C . GLU B 1 26 ? 3.68 7.75 5.848 1 97.69 26 GLU B C 1
ATOM 738 O O . GLU B 1 26 ? 3.523 8.969 5.836 1 97.69 26 GLU B O 1
ATOM 743 N N . GLY B 1 27 ? 3.166 6.902 6.668 1 97.75 27 GLY B N 1
ATOM 744 C CA . GLY B 1 27 ? 2.377 7.488 7.738 1 97.75 27 GLY B CA 1
ATOM 745 C C . GLY B 1 27 ? 3.174 8.43 8.617 1 97.75 27 GLY B C 1
ATOM 746 O O . GLY B 1 27 ? 2.701 9.516 8.961 1 97.75 27 GLY B O 1
ATOM 747 N N . LYS B 1 28 ? 4.301 8.023 8.969 1 98 28 LYS B N 1
ATOM 748 C CA . LYS B 1 28 ? 5.199 8.852 9.758 1 98 28 LYS B CA 1
ATOM 749 C C . LYS B 1 28 ? 5.559 10.141 9.023 1 98 28 LYS B C 1
ATOM 751 O O . LYS B 1 28 ? 5.594 11.219 9.617 1 98 28 LYS B O 1
ATOM 756 N N . ALA B 1 29 ? 5.84 10.039 7.75 1 98.5 29 ALA B N 1
ATOM 757 C CA . ALA B 1 29 ? 6.188 11.203 6.93 1 98.5 29 ALA B CA 1
ATOM 758 C C . ALA B 1 29 ? 5.023 12.188 6.859 1 98.5 29 ALA B C 1
ATOM 760 O O . ALA B 1 29 ? 5.219 13.398 6.98 1 98.5 29 ALA B O 1
ATOM 761 N N . VAL B 1 30 ? 3.867 11.672 6.664 1 98.44 30 VAL B N 1
ATOM 762 C CA . VAL B 1 30 ? 2.689 12.531 6.57 1 98.44 30 VAL B CA 1
ATOM 763 C C . VAL B 1 30 ? 2.457 13.234 7.902 1 98.44 30 VAL B C 1
ATOM 765 O O . VAL B 1 30 ? 2.232 14.453 7.941 1 98.44 30 VAL B O 1
ATOM 768 N N . ALA B 1 31 ? 2.555 12.469 8.992 1 98.38 31 ALA B N 1
ATOM 769 C CA . ALA B 1 31 ? 2.365 13.062 10.305 1 98.38 31 ALA B CA 1
ATOM 770 C C . ALA B 1 31 ? 3.373 14.18 10.555 1 98.38 31 ALA B C 1
ATOM 772 O O . ALA B 1 31 ? 3.012 15.258 11.047 1 98.38 31 ALA B O 1
ATOM 773 N N . ALA B 1 32 ? 4.562 13.922 10.203 1 98.31 32 ALA B N 1
ATOM 774 C CA . ALA B 1 32 ? 5.613 14.922 10.375 1 98.31 32 ALA B CA 1
ATOM 775 C C . ALA B 1 32 ? 5.34 16.156 9.523 1 98.31 32 ALA B C 1
ATOM 777 O O . ALA B 1 32 ? 5.594 17.281 9.953 1 98.31 32 ALA B O 1
ATOM 778 N N . ALA B 1 33 ? 4.906 15.938 8.328 1 98.38 33 ALA B N 1
ATOM 779 C CA . ALA B 1 33 ? 4.59 17.047 7.434 1 98.38 33 ALA B CA 1
ATOM 780 C C . ALA B 1 33 ? 3.467 17.906 8.008 1 98.38 33 ALA B C 1
ATOM 782 O O . ALA B 1 33 ? 3.494 19.141 7.887 1 98.38 33 ALA B O 1
ATOM 783 N N . MET B 1 34 ? 2.486 17.25 8.641 1 97.94 34 MET B N 1
ATOM 784 C CA . MET B 1 34 ? 1.394 18 9.258 1 97.94 34 MET B CA 1
ATOM 785 C C . MET B 1 34 ? 1.918 18.922 10.352 1 97.94 34 MET B C 1
ATOM 787 O O . MET B 1 34 ? 1.525 20.094 10.422 1 97.94 34 MET B O 1
ATOM 791 N N . ASP B 1 35 ? 2.809 18.391 11.078 1 97.69 35 ASP B N 1
ATOM 792 C CA . ASP B 1 35 ? 3.406 19.172 12.156 1 97.69 35 ASP B CA 1
ATOM 793 C C . ASP B 1 35 ? 4.246 20.312 11.602 1 97.69 35 ASP B C 1
ATOM 795 O O . ASP B 1 35 ? 4.199 21.438 12.125 1 97.69 35 ASP B O 1
ATOM 799 N N . ALA B 1 36 ? 5.004 20.078 10.617 1 97.81 36 ALA B N 1
ATOM 800 C CA . ALA B 1 36 ? 5.863 21.078 10 1 97.81 36 ALA B CA 1
ATOM 801 C C . ALA B 1 36 ? 5.039 22.234 9.43 1 97.81 36 ALA B C 1
ATOM 803 O O . ALA B 1 36 ? 5.387 23.406 9.609 1 97.81 36 ALA B O 1
ATOM 804 N N . ILE B 1 37 ? 3.943 21.938 8.773 1 97.25 37 ILE B N 1
ATOM 805 C CA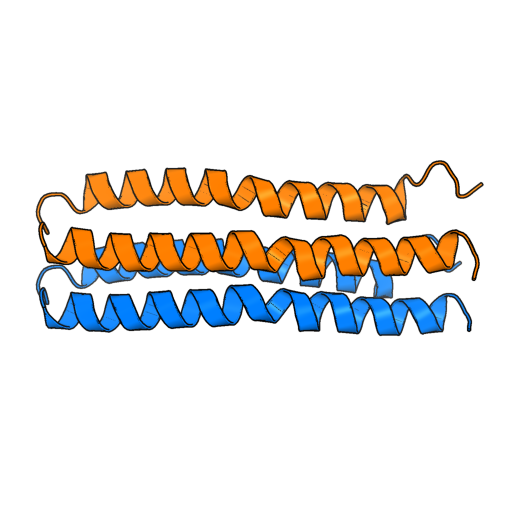 . ILE B 1 37 ? 3.09 22.969 8.172 1 97.25 37 ILE B CA 1
ATOM 806 C C . ILE B 1 37 ? 2.42 23.797 9.266 1 97.25 37 ILE B C 1
ATOM 808 O O . ILE B 1 37 ? 2.275 25 9.133 1 97.25 37 ILE B O 1
ATOM 812 N N . ALA B 1 38 ? 2.1 23.109 10.352 1 96.31 38 ALA B N 1
ATOM 813 C CA . ALA B 1 38 ? 1.486 23.828 11.469 1 96.31 38 ALA B CA 1
ATOM 814 C C . ALA B 1 38 ? 2.473 24.812 12.102 1 96.31 38 ALA B C 1
ATOM 816 O O . ALA B 1 38 ? 2.074 25.859 12.594 1 96.31 38 ALA B O 1
ATOM 817 N N . ARG B 1 39 ? 3.74 24.484 12.078 1 95.94 39 ARG B N 1
ATOM 818 C CA . ARG B 1 39 ? 4.781 25.312 12.664 1 95.94 39 ARG B CA 1
ATOM 819 C C . ARG B 1 39 ? 5.137 26.484 11.742 1 95.94 39 ARG B C 1
ATOM 821 O O . ARG B 1 39 ? 5.488 27.562 12.219 1 95.94 39 ARG B O 1
ATOM 828 N N . GLN B 1 40 ? 5.008 26.234 10.398 1 96.56 40 GLN B N 1
ATOM 829 C CA . GLN B 1 40 ? 5.363 27.234 9.391 1 96.56 40 GLN B CA 1
ATOM 830 C C . GLN B 1 40 ? 4.355 27.234 8.25 1 96.56 40 GLN B C 1
ATOM 832 O O . GLN B 1 40 ? 4.672 26.828 7.129 1 96.56 40 GLN B O 1
ATOM 837 N N . PRO B 1 41 ? 3.172 27.812 8.492 1 95.06 41 PRO B N 1
ATOM 838 C CA . PRO B 1 41 ? 2.1 27.766 7.492 1 95.06 41 PRO B CA 1
ATOM 839 C C . PRO B 1 41 ? 2.479 28.484 6.191 1 95.06 41 PRO B C 1
ATOM 841 O O . PRO B 1 41 ? 1.966 28.141 5.125 1 95.06 41 PRO B O 1
ATOM 844 N N . GLU B 1 42 ? 3.436 29.312 6.199 1 95.44 42 GLU B N 1
ATOM 845 C CA . GLU B 1 42 ? 3.852 30.047 5.008 1 95.44 42 GLU B CA 1
ATOM 846 C C . GLU B 1 42 ? 4.648 29.156 4.062 1 95.44 42 GLU B C 1
ATOM 848 O O . GLU B 1 42 ? 4.809 29.469 2.883 1 95.44 42 GLU B O 1
ATOM 853 N N . ALA B 1 43 ? 5.176 28.016 4.551 1 96.31 43 ALA B N 1
ATOM 854 C CA . ALA B 1 43 ? 5.98 27.094 3.76 1 96.31 43 ALA B CA 1
ATOM 855 C C . ALA B 1 43 ? 5.172 25.859 3.371 1 96.31 43 ALA B C 1
ATOM 857 O O . ALA B 1 43 ? 5.738 24.844 2.951 1 96.31 43 ALA B O 1
ATOM 858 N N . ALA B 1 44 ? 3.918 25.922 3.447 1 96.38 44 ALA B N 1
ATOM 859 C CA . ALA B 1 44 ? 3.068 24.75 3.273 1 96.38 44 ALA B CA 1
ATOM 860 C C . ALA B 1 44 ? 3.232 24.156 1.878 1 96.38 44 ALA B C 1
ATOM 862 O O . ALA B 1 44 ? 3.309 22.938 1.723 1 96.38 44 ALA B O 1
ATOM 863 N N . ASN B 1 45 ? 3.324 25.016 0.987 1 95.88 45 ASN B N 1
ATOM 864 C CA . ASN B 1 45 ? 3.412 24.516 -0.381 1 95.88 45 ASN B CA 1
ATOM 865 C C . ASN B 1 45 ? 4.719 23.766 -0.623 1 95.88 45 ASN B C 1
ATOM 867 O O . ASN B 1 45 ? 4.723 22.703 -1.227 1 95.88 45 ASN B O 1
ATOM 871 N N . VAL B 1 46 ? 5.766 24.328 -0.213 1 96.88 46 VAL B N 1
ATOM 872 C CA . VAL B 1 46 ? 7.055 23.672 -0.419 1 96.88 46 VAL B CA 1
ATOM 873 C C . VAL B 1 46 ? 7.125 22.391 0.404 1 96.88 46 VAL B C 1
ATOM 875 O O . VAL B 1 46 ? 7.66 21.391 -0.058 1 96.88 46 VAL B O 1
ATOM 878 N N . LEU B 1 47 ? 6.598 22.406 1.624 1 97.81 47 LEU B N 1
ATOM 879 C CA . LEU B 1 47 ? 6.57 21.219 2.484 1 97.81 47 LEU B CA 1
ATOM 880 C C . LEU B 1 47 ? 5.715 20.109 1.87 1 97.81 47 LEU B C 1
ATOM 882 O O . LEU B 1 47 ? 6.125 18.953 1.839 1 97.81 47 LEU B O 1
ATOM 886 N N . SER B 1 48 ? 4.605 20.562 1.345 1 97.56 48 SER B N 1
ATOM 887 C CA . SER B 1 48 ? 3.711 19.578 0.725 1 97.56 48 SER B CA 1
ATOM 888 C C . SER B 1 48 ? 4.352 18.953 -0.505 1 97.56 48 SER B C 1
ATOM 890 O O . SER B 1 48 ? 4.285 17.734 -0.688 1 97.56 48 SER B O 1
ATOM 892 N N . ARG B 1 49 ? 4.949 19.703 -1.308 1 96.94 49 ARG B N 1
ATOM 893 C CA . ARG B 1 49 ? 5.598 19.188 -2.508 1 96.94 49 ARG B CA 1
ATOM 894 C C . ARG B 1 49 ? 6.707 18.203 -2.152 1 96.94 49 ARG B C 1
ATOM 896 O O . ARG B 1 49 ? 6.82 17.141 -2.768 1 96.94 49 ARG B O 1
ATOM 903 N N . THR B 1 50 ? 7.477 18.562 -1.178 1 97.75 50 THR B N 1
ATOM 904 C CA . THR B 1 50 ? 8.562 17.703 -0.716 1 97.75 50 THR B CA 1
ATOM 905 C C . THR B 1 50 ? 8.023 16.391 -0.173 1 97.75 50 THR B C 1
ATOM 907 O O . THR B 1 50 ? 8.57 15.32 -0.46 1 97.75 50 THR B O 1
ATOM 910 N N . LEU B 1 51 ? 6.969 16.531 0.575 1 98.12 51 LEU B N 1
ATOM 911 C CA . LEU B 1 51 ? 6.34 15.344 1.131 1 98.12 51 LEU B CA 1
ATOM 912 C C . LEU B 1 51 ? 5.906 14.391 0.021 1 98.12 51 LEU B C 1
ATOM 914 O O . LEU B 1 51 ? 6.184 13.195 0.082 1 98.12 51 LEU B O 1
ATOM 918 N N . PHE B 1 52 ? 5.293 14.945 -0.989 1 97.25 52 PHE B N 1
ATOM 919 C CA . PHE B 1 52 ? 4.727 14.102 -2.037 1 97.25 52 PHE B CA 1
ATOM 920 C C . PHE B 1 52 ? 5.828 13.391 -2.811 1 97.25 52 PHE B C 1
ATOM 922 O O . PHE B 1 52 ? 5.684 12.227 -3.176 1 97.25 52 PHE B O 1
ATOM 929 N N . VAL B 1 53 ? 6.949 14.07 -2.977 1 96.25 53 VAL B N 1
ATOM 930 C CA . VAL B 1 53 ? 8.094 13.438 -3.617 1 96.25 53 VAL B CA 1
ATOM 931 C C . VAL B 1 53 ? 8.633 12.32 -2.727 1 96.25 53 VAL B C 1
ATOM 933 O O . VAL B 1 53 ? 8.914 11.219 -3.203 1 96.25 53 VAL B O 1
ATOM 936 N N . GLY B 1 54 ? 8.734 12.656 -1.462 1 97.19 54 GLY B N 1
ATOM 937 C CA . GLY B 1 54 ? 9.195 11.648 -0.516 1 97.19 54 GLY B CA 1
ATOM 938 C C . GLY B 1 54 ? 8.281 10.438 -0.446 1 97.19 54 GLY B C 1
ATOM 939 O O . GLY B 1 54 ? 8.75 9.297 -0.406 1 97.19 54 GLY B O 1
ATOM 940 N N . LEU B 1 55 ? 7.023 10.711 -0.465 1 97.44 55 LEU B N 1
ATOM 941 C CA . LEU B 1 55 ? 6.055 9.617 -0.423 1 97.44 55 LEU B CA 1
ATOM 942 C C . LEU B 1 55 ? 6.172 8.742 -1.668 1 97.44 55 LEU B C 1
ATOM 944 O O . LEU B 1 55 ? 6.062 7.516 -1.583 1 97.44 55 LEU B O 1
ATOM 948 N N . ALA B 1 56 ? 6.391 9.344 -2.762 1 94.56 56 ALA B N 1
ATOM 949 C CA . ALA B 1 56 ? 6.547 8.609 -4.016 1 94.56 56 ALA B CA 1
ATOM 950 C C . ALA B 1 56 ? 7.754 7.68 -3.957 1 94.56 56 ALA B C 1
ATOM 952 O O . ALA B 1 56 ? 7.684 6.539 -4.422 1 94.56 56 ALA B O 1
ATOM 953 N N . MET B 1 57 ? 8.844 8.156 -3.348 1 95.38 57 MET B N 1
ATOM 954 C CA . MET B 1 57 ? 10.055 7.344 -3.236 1 95.38 57 MET B CA 1
ATOM 955 C C . MET B 1 57 ? 9.836 6.16 -2.297 1 95.38 57 MET B C 1
ATOM 957 O O . MET B 1 57 ? 10.297 5.051 -2.57 1 95.38 57 MET B O 1
ATOM 961 N N . ILE B 1 58 ? 9.102 6.434 -1.236 1 96.88 58 ILE B N 1
ATOM 962 C CA . ILE B 1 58 ? 8.812 5.375 -0.274 1 96.88 58 ILE B CA 1
ATOM 963 C C . ILE B 1 58 ? 7.926 4.316 -0.924 1 96.88 58 ILE B C 1
ATOM 965 O O . ILE B 1 58 ? 8.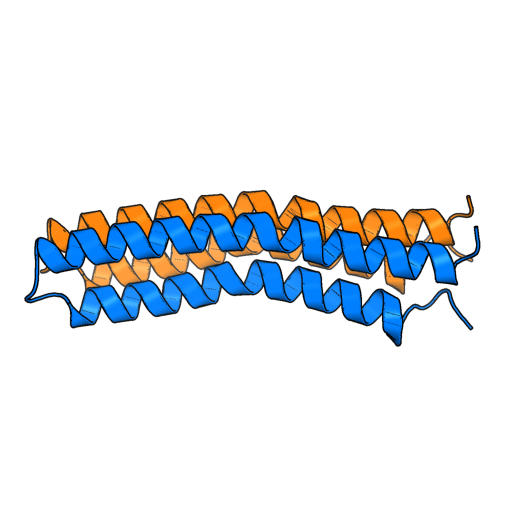125 3.115 -0.714 1 96.88 58 ILE B O 1
ATOM 969 N N . GLU B 1 59 ? 7.086 4.805 -1.726 1 95.25 59 GLU B N 1
ATOM 970 C CA . GLU B 1 59 ? 6.137 3.928 -2.404 1 95.25 59 GLU B CA 1
ATOM 971 C C . GLU B 1 59 ? 6.859 2.904 -3.277 1 95.25 59 GLU B C 1
ATOM 973 O O . GLU B 1 59 ? 6.371 1.787 -3.465 1 95.25 59 GLU B O 1
ATOM 978 N N . THR B 1 60 ? 8.008 3.25 -3.809 1 93.94 60 THR B N 1
ATOM 979 C CA . THR B 1 60 ? 8.742 2.377 -4.719 1 93.94 60 THR B CA 1
ATOM 980 C C . THR B 1 60 ? 9.094 1.056 -4.039 1 93.94 60 THR B C 1
ATOM 982 O O . THR B 1 60 ? 9.102 0.005 -4.684 1 93.94 60 THR B O 1
ATOM 985 N N . MET B 1 61 ? 9.234 1.057 -2.762 1 94 61 MET B N 1
ATOM 986 C CA . MET B 1 61 ? 9.57 -0.162 -2.029 1 94 61 MET B CA 1
ATOM 987 C C . MET B 1 61 ? 8.422 -1.164 -2.092 1 94 61 MET B C 1
ATOM 989 O O . MET B 1 61 ? 8.648 -2.371 -2.201 1 94 61 MET B O 1
ATOM 993 N N . ALA B 1 62 ? 7.195 -0.665 -1.963 1 94.88 62 ALA B N 1
ATOM 994 C CA . ALA B 1 62 ? 6.023 -1.53 -2.07 1 94.88 62 ALA B CA 1
ATOM 995 C C . ALA B 1 62 ? 5.855 -2.049 -3.494 1 94.88 62 ALA B C 1
ATOM 997 O O . ALA B 1 62 ? 5.457 -3.199 -3.699 1 94.88 62 ALA B O 1
ATOM 998 N N . ILE B 1 63 ? 6.137 -1.206 -4.43 1 94.81 63 ILE B N 1
ATOM 999 C CA . ILE B 1 63 ? 6.023 -1.588 -5.832 1 94.81 63 ILE B CA 1
ATOM 1000 C C . ILE B 1 63 ? 6.977 -2.744 -6.133 1 94.81 63 ILE B C 1
ATOM 1002 O O . ILE B 1 63 ? 6.625 -3.672 -6.863 1 94.81 63 ILE B O 1
ATOM 1006 N N . TYR B 1 64 ? 8.227 -2.699 -5.578 1 95.5 64 TYR B N 1
ATOM 1007 C CA . TYR B 1 64 ? 9.164 -3.805 -5.762 1 95.5 64 T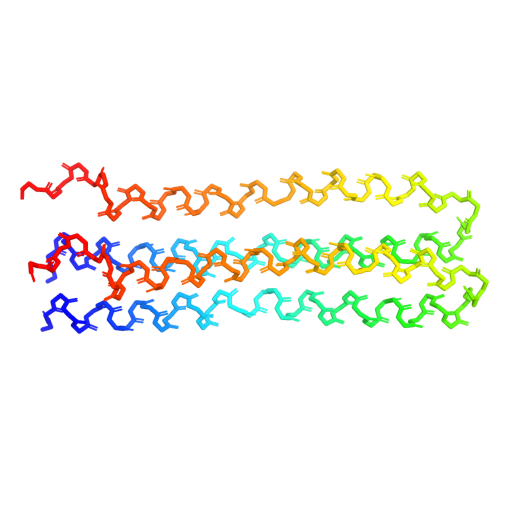YR B CA 1
ATOM 1008 C C . TYR B 1 64 ? 8.539 -5.125 -5.32 1 95.5 64 TYR B C 1
ATOM 1010 O O . TYR B 1 64 ? 8.656 -6.137 -6.012 1 95.5 64 TYR B O 1
ATOM 1018 N N . CYS B 1 65 ? 7.883 -5.078 -4.152 1 95.69 65 CYS B N 1
ATOM 1019 C CA . CYS B 1 65 ? 7.242 -6.285 -3.633 1 95.69 65 CYS B CA 1
ATOM 1020 C C . CYS B 1 65 ? 6.129 -6.75 -4.562 1 95.69 65 CYS B C 1
ATOM 1022 O O . CYS B 1 65 ? 5.969 -7.953 -4.793 1 95.69 65 CYS B O 1
ATOM 1024 N N . LEU B 1 66 ? 5.406 -5.848 -5.117 1 96.69 66 LEU B N 1
ATOM 1025 C CA . LEU B 1 66 ? 4.34 -6.184 -6.055 1 96.69 66 LEU B CA 1
ATOM 1026 C C . LEU B 1 66 ? 4.902 -6.852 -7.305 1 96.69 66 LEU B C 1
ATOM 1028 O O . LEU B 1 66 ? 4.375 -7.871 -7.758 1 96.69 66 LEU B O 1
ATOM 1032 N N . VAL B 1 67 ? 6.016 -6.211 -7.785 1 96.31 67 VAL B N 1
ATOM 1033 C CA . VAL B 1 67 ? 6.629 -6.738 -9 1 96.31 67 VAL B CA 1
ATOM 1034 C C . VAL B 1 67 ? 7.086 -8.18 -8.758 1 96.31 67 VAL B C 1
ATOM 1036 O O . VAL B 1 67 ? 6.828 -9.062 -9.586 1 96.31 67 VAL B O 1
ATOM 1039 N N . VAL B 1 68 ? 7.648 -8.438 -7.691 1 96.88 68 VAL B N 1
ATOM 1040 C CA . VAL B 1 68 ? 8.133 -9.781 -7.387 1 96.88 68 VAL B CA 1
ATOM 1041 C C . VAL B 1 68 ? 6.953 -10.734 -7.25 1 96.88 68 VAL B C 1
ATOM 1043 O O . VAL B 1 68 ? 7.012 -11.875 -7.73 1 96.88 68 VAL B O 1
ATOM 1046 N N . ALA B 1 69 ? 5.922 -10.297 -6.629 1 97.31 69 ALA B N 1
ATOM 1047 C CA . ALA B 1 69 ? 4.727 -11.125 -6.488 1 97.31 69 ALA B CA 1
ATOM 1048 C C . ALA B 1 69 ? 4.164 -11.508 -7.855 1 97.31 69 ALA B C 1
ATOM 1050 O O . ALA B 1 69 ? 3.812 -12.672 -8.078 1 97.31 69 ALA B O 1
ATOM 1051 N N . LEU B 1 70 ? 4.195 -10.609 -8.75 1 96.56 70 LEU B N 1
ATOM 1052 C CA . LEU B 1 70 ? 3.674 -10.875 -10.086 1 96.56 70 LEU B CA 1
ATOM 1053 C C . LEU B 1 70 ? 4.582 -11.844 -10.836 1 96.56 70 LEU B C 1
ATOM 1055 O O . LEU B 1 70 ? 4.098 -12.727 -11.547 1 96.56 70 LEU B O 1
ATOM 1059 N N . LEU B 1 71 ? 5.816 -11.633 -10.68 1 95.56 71 LEU B N 1
ATOM 1060 C CA . LEU B 1 71 ? 6.766 -12.5 -11.367 1 95.56 71 LEU B CA 1
ATOM 1061 C C . LEU B 1 71 ? 6.641 -13.938 -10.875 1 95.56 71 LEU B C 1
ATOM 1063 O O . LEU B 1 71 ? 6.664 -14.875 -11.672 1 95.56 71 LEU B O 1
ATOM 1067 N N . VAL B 1 72 ? 6.465 -14.086 -9.609 1 96.06 72 VAL B N 1
ATOM 1068 C CA . VAL B 1 72 ? 6.387 -15.422 -9.031 1 96.06 72 VAL B CA 1
ATOM 1069 C C . VAL B 1 72 ? 5.098 -16.109 -9.484 1 96.06 72 VAL B C 1
ATOM 1071 O O . VAL B 1 72 ? 5.07 -17.328 -9.672 1 96.06 72 VAL B O 1
ATOM 1074 N N . LEU B 1 73 ? 4.074 -15.375 -9.781 1 95.44 73 LEU B N 1
ATOM 1075 C CA . LEU B 1 73 ? 2.787 -15.938 -10.18 1 95.44 73 LEU B CA 1
ATOM 1076 C C . LEU B 1 73 ? 2.738 -16.188 -11.68 1 95.44 73 LEU B C 1
ATOM 1078 O O . LEU B 1 73 ? 2.25 -17.219 -12.133 1 95.44 73 LEU B O 1
ATOM 1082 N N . PHE B 1 74 ? 3.35 -15.328 -12.414 1 95.5 74 PHE B N 1
ATOM 1083 C CA . PHE B 1 74 ? 3.045 -15.375 -13.836 1 95.5 74 PHE B CA 1
ATOM 1084 C C . PHE B 1 74 ? 4.305 -15.648 -14.656 1 95.5 74 PHE B C 1
ATOM 1086 O O . PHE B 1 74 ? 4.223 -15.984 -15.836 1 95.5 74 PHE B O 1
ATOM 1093 N N . ALA B 1 75 ? 5.449 -15.477 -14.125 1 94.56 75 ALA B N 1
ATOM 1094 C CA . ALA B 1 75 ? 6.707 -15.672 -14.844 1 94.56 75 ALA B CA 1
ATOM 1095 C C . ALA B 1 75 ? 7.688 -16.5 -14.008 1 94.56 75 ALA B C 1
ATOM 1097 O O . ALA B 1 75 ? 8.898 -16.234 -14.031 1 94.56 75 ALA B O 1
ATOM 1098 N N . ASN B 1 76 ? 7.184 -17.328 -13.195 1 92.25 76 ASN B N 1
ATOM 1099 C CA . ASN B 1 76 ? 8.008 -18.172 -12.344 1 92.25 76 ASN B CA 1
ATOM 1100 C C . ASN B 1 76 ? 8.836 -19.156 -13.172 1 92.25 76 ASN B C 1
ATOM 1102 O O . ASN B 1 76 ? 8.297 -20.062 -13.812 1 92.25 76 ASN B O 1
ATOM 1106 N N . PRO B 1 77 ? 10.078 -19.141 -13.219 1 90.88 77 PRO B N 1
ATOM 1107 C CA . PRO B 1 77 ? 10.922 -19.969 -14.086 1 90.88 77 PRO B CA 1
ATOM 1108 C C . PRO B 1 77 ? 11.016 -21.422 -13.609 1 90.88 77 PRO B C 1
ATOM 1110 O O . PRO B 1 77 ? 11.531 -22.281 -14.328 1 90.88 77 PRO B O 1
ATOM 1113 N N . PHE B 1 78 ? 10.539 -21.719 -12.492 1 90.25 78 PHE B N 1
ATOM 1114 C CA . PHE B 1 78 ? 10.664 -23.062 -11.93 1 90.25 78 PHE B CA 1
ATOM 1115 C C . PHE B 1 78 ? 9.406 -23.875 -12.188 1 90.25 78 PHE B C 1
ATOM 1117 O O . PHE B 1 78 ? 9.336 -25.047 -11.828 1 90.25 78 PHE B O 1
ATOM 1124 N N . VAL B 1 79 ? 8.281 -23.188 -12.594 1 82.44 79 VAL B N 1
ATOM 1125 C CA . VAL B 1 79 ? 7.07 -23.906 -12.977 1 82.44 79 VAL B CA 1
ATOM 1126 C C . VAL B 1 79 ? 7.082 -24.172 -14.484 1 82.44 79 VAL B C 1
ATOM 1128 O O . VAL B 1 79 ? 7.309 -23.25 -15.281 1 82.44 79 VAL B O 1
ATOM 1131 N N . GLY B 1 80 ? 7.23 -25.438 -14.891 1 65.19 80 GLY B N 1
ATOM 1132 C CA . GLY B 1 80 ? 7.234 -25.953 -16.25 1 65.19 80 GLY B CA 1
ATOM 1133 C C . GLY B 1 80 ? 5.91 -26.547 -16.672 1 65.19 80 GLY B C 1
ATOM 1134 O O . GLY B 1 80 ? 5.09 -26.906 -15.82 1 65.19 80 GLY B O 1
#

Organism: Rhodospirillum centenum (strain ATCC 51521 / SW) (NCBI:txid414684)

pLDDT: mean 95.01, std 4.44, range [65.19, 98.5]

Foldseek 3Di:
DDLLVVLLVLLCCLLVVQVPQLVVVLVVLVVVLVVVCVVPVVCNVVSVVVSVVVSVVSVVSSVVSNVVSCCSNPVNPVPD/DDLQVVLLVLLCCLLVVQVPVLVVVLVVLVVVLVVVCVVPVVCNVVSVVVSVVVNVVSVVSSVVSNVSSCCSNPVNPVPD

Radius of gyration: 18.72 Å; Cα contacts (8 Å, |Δi|>4): 232; chains: 2; bounding box: 20×59×32 Å

Solvent-accessible surface area (backbone atoms only — not comparable to full-atom values): 7752 Å² total; per-residue (Å²): 136,52,65,67,59,50,28,53,52,21,25,50,46,6,36,57,47,4,38,49,20,22,53,54,12,44,50,48,25,50,53,30,39,56,53,21,31,74,75,26,64,90,42,36,64,62,51,49,53,48,46,53,54,46,44,54,59,28,45,49,37,29,49,52,10,42,52,52,22,48,36,43,70,72,61,33,77,82,60,130,134,52,69,68,48,51,28,46,44,48,25,20,47,33,22,7,58,36,14,26,58,37,13,41,52,39,15,52,50,45,23,50,48,29,48,50,29,46,77,37,63,89,46,34,66,65,52,46,54,50,47,54,53,50,43,53,60,42,45,49,58,31,49,51,23,43,53,51,23,49,36,42,58,74,62,36,85,82,67,128

InterPro domains:
  IPR000454 ATP synthase, F0 complex, subunit C [MF_01396] (8-73)
  IPR000454 ATP synthase, F0 complex, subunit C [PR00124] (10-29)
  IPR000454 ATP synthase, F0 complex, subunit C [PR00124] (31-46)
  IPR000454 ATP synthase, F0 complex, subunit C [PR00124] (48-73)
  IPR002379 V-ATPase proteolipid subunit C-like domain [PF00137] (9-71)
  IPR005953 ATP synthase, F0 complex, subunit C, bacterial/chloroplast [TIGR01260] (19-75)
  IPR020537 ATP synthase, F0 complex, subunit C, DCCD-binding site [PS00605] (38-59)
  IPR035921 F/V-ATP synthase subunit C superfamily [SSF81333] (4-77)
  IPR038662 F1F0 ATP synthase subunit C superfamily [G3DSA:1.20.20.10] (1-80)

Secondary structure (DSSP, 8-state):
--HHHHHHHHHHHHHHHHTHHHHHHHHHHHHHHHHHHHH-GGGHHHHHHHHHHHHHHHHHHHHHHHHHHHHHHHS-TT--/--HHHHHHHHHHHHHHHHTHHHHHHHHHHHHHHHHHHHH-GGGHHHHHHHHHHHHHHHHHHHHHHHHHHHHHHHS-TT--

Nearest PDB structures (foldseek):
  2wie-assembly1_A  TM=9.723E-01  e=2.430E-06  Limnospira platensis
  6tqj-assembly1_A  TM=9.816E-01  e=3.063E-06  Spinacia oleracea
  6fkf-assembly1_K  TM=9.882E-01  e=3.644E-06  Spinacia oleracea
  3v3c-assembly1_K  TM=9.729E-01  e=1.379E-05  Pisum sativum
  7njm-assembly1_Q  TM=9.242E-01  e=7.930E-04  Mycolicibacterium smegmatis MC2 155